Protein AF-A0AAJ4XVE5-F1 (afdb_monomer_lite)

Sequence (100 aa):
MQRYLRDRAVHSVDPSSSAVSAIEHHVFAVHGLDRYAVTTEIAARDGRVLLFLDTKHGVDQLTRHLRASGVAAAALHSGKSQPRRTRTLAQFKNGLRRDG

Structure (mmCIF, N/CA/C/O backbone):
data_AF-A0AAJ4XVE5-F1
#
_entry.id   AF-A0AAJ4XVE5-F1
#
loop_
_atom_site.group_PDB
_atom_site.id
_atom_site.type_symbol
_atom_site.label_atom_id
_atom_site.label_alt_id
_atom_site.label_comp_id
_atom_site.label_asym_id
_atom_site.label_entity_id
_atom_site.label_seq_id
_atom_site.pdbx_PDB_ins_code
_atom_site.Cartn_x
_atom_site.Cartn_y
_atom_site.Cartn_z
_atom_site.occupancy
_atom_site.B_iso_or_equiv
_atom_site.auth_seq_id
_atom_site.auth_comp_id
_atom_site.auth_asym_id
_atom_site.auth_atom_id
_atom_site.pdbx_PDB_model_num
ATOM 1 N N . MET A 1 1 ? 47.814 12.912 -0.092 1.00 43.47 1 MET A N 1
ATOM 2 C CA . MET A 1 1 ? 47.204 14.008 0.699 1.00 43.47 1 MET A CA 1
ATOM 3 C C . MET A 1 1 ? 45.689 13.790 0.701 1.00 43.47 1 MET A C 1
ATOM 5 O O . MET A 1 1 ? 45.204 13.396 -0.344 1.00 43.47 1 MET A O 1
ATOM 9 N N . GLN A 1 2 ? 44.998 14.054 1.825 1.00 39.12 2 GLN A N 1
ATOM 10 C CA . GLN A 1 2 ? 43.609 13.670 2.214 1.00 39.12 2 GLN A CA 1
ATOM 11 C C . GLN A 1 2 ? 43.569 12.325 2.967 1.00 39.12 2 GLN A C 1
ATOM 13 O O . GLN A 1 2 ? 43.696 11.279 2.354 1.00 39.12 2 GLN A O 1
ATOM 18 N N . ARG A 1 3 ? 43.614 12.232 4.306 1.00 36.19 3 ARG A N 1
ATOM 19 C CA . ARG A 1 3 ? 43.060 13.014 5.438 1.00 36.19 3 ARG A CA 1
ATOM 20 C C . ARG A 1 3 ? 41.584 12.667 5.756 1.00 36.19 3 ARG A C 1
ATOM 22 O O . ARG A 1 3 ? 40.679 13.322 5.274 1.00 36.19 3 ARG A O 1
ATOM 29 N N . TYR A 1 4 ? 41.446 11.661 6.631 1.00 37.88 4 TYR A N 1
ATOM 30 C CA . TYR A 1 4 ? 40.409 11.372 7.644 1.00 37.88 4 TYR A CA 1
ATOM 31 C C . TYR A 1 4 ? 38.924 11.230 7.249 1.00 37.88 4 TYR A C 1
ATOM 33 O O . TYR A 1 4 ? 38.224 12.213 7.053 1.00 37.88 4 TYR A O 1
ATOM 41 N N . LEU A 1 5 ? 38.396 10.012 7.419 1.00 40.91 5 LEU A N 1
ATOM 42 C CA . LEU A 1 5 ? 37.144 9.794 8.152 1.00 40.91 5 LEU A CA 1
ATOM 43 C C . LEU A 1 5 ? 37.494 8.961 9.389 1.00 40.91 5 LEU A C 1
ATOM 45 O O . LEU A 1 5 ? 37.932 7.817 9.277 1.00 40.91 5 LEU A O 1
ATOM 49 N N . ARG A 1 6 ? 37.406 9.594 10.562 1.00 41.19 6 ARG A N 1
ATOM 50 C CA . ARG A 1 6 ? 37.525 8.939 11.864 1.00 41.19 6 ARG A CA 1
ATOM 51 C C . ARG A 1 6 ? 36.140 8.445 12.27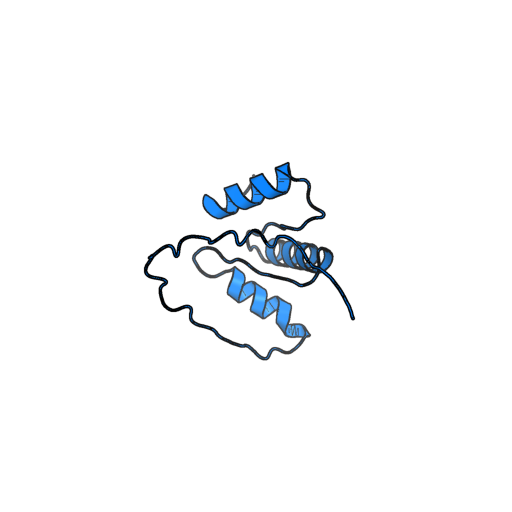5 1.00 41.19 6 ARG A C 1
ATOM 53 O O . ARG A 1 6 ? 35.177 9.192 12.165 1.00 41.19 6 ARG A O 1
ATOM 60 N N . ASP A 1 7 ? 36.129 7.215 12.771 1.00 38.88 7 ASP A N 1
ATOM 61 C CA . ASP A 1 7 ? 35.048 6.542 13.490 1.00 38.88 7 ASP A CA 1
ATOM 62 C C . ASP A 1 7 ? 33.815 6.122 12.666 1.00 38.88 7 ASP A C 1
ATOM 64 O O . ASP A 1 7 ? 32.783 6.790 12.614 1.00 38.88 7 ASP A O 1
ATOM 68 N N . ARG A 1 8 ? 33.913 4.948 12.029 1.00 31.39 8 ARG A N 1
ATOM 69 C CA . ARG A 1 8 ? 32.733 4.169 11.642 1.00 31.39 8 ARG A CA 1
ATOM 70 C C . ARG A 1 8 ? 32.460 3.197 12.783 1.00 31.39 8 ARG A C 1
ATOM 72 O O . ARG A 1 8 ? 33.045 2.118 12.810 1.00 31.39 8 ARG A O 1
ATOM 79 N N . ALA A 1 9 ? 31.557 3.556 13.690 1.00 45.22 9 ALA A N 1
ATOM 80 C CA . ALA A 1 9 ? 30.946 2.580 14.579 1.00 45.22 9 ALA A CA 1
ATOM 81 C C . ALA A 1 9 ? 30.211 1.548 13.706 1.00 45.22 9 ALA A C 1
ATOM 83 O O . ALA A 1 9 ? 29.128 1.800 13.173 1.00 45.22 9 ALA A O 1
ATOM 84 N N . VAL A 1 10 ? 30.845 0.397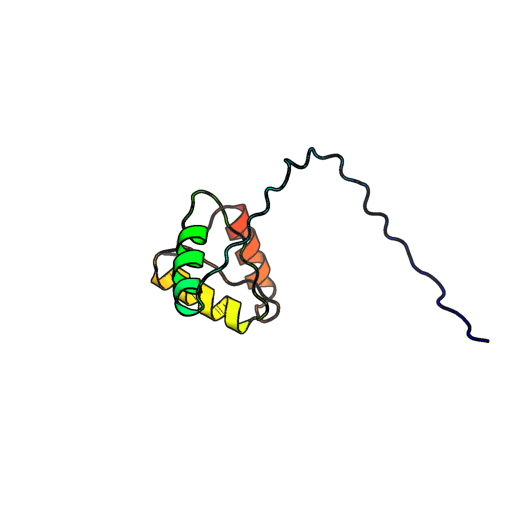 13.484 1.00 43.72 10 VAL A N 1
ATOM 85 C CA . VAL A 1 10 ? 30.210 -0.766 12.869 1.00 43.72 10 VAL A CA 1
ATOM 86 C C . VAL A 1 10 ? 29.221 -1.292 13.900 1.00 43.72 10 VAL A C 1
ATOM 88 O O . VAL A 1 10 ? 29.594 -2.014 14.820 1.00 43.72 10 VAL A O 1
ATOM 91 N N . HIS A 1 11 ? 27.955 -0.899 13.784 1.00 38.62 11 HIS A N 1
ATOM 92 C CA . HIS A 1 11 ? 26.880 -1.635 14.439 1.00 38.62 11 HIS A CA 1
ATOM 93 C C . HIS A 1 11 ? 26.747 -2.975 13.709 1.00 38.62 11 HIS A C 1
ATOM 95 O O . HIS A 1 11 ? 26.084 -3.085 12.679 1.00 38.62 11 HIS A O 1
ATOM 101 N N . SER A 1 12 ? 27.471 -3.971 14.217 1.00 36.19 12 SER A N 1
ATOM 102 C CA . SER A 1 12 ? 27.243 -5.378 13.917 1.00 36.19 12 SER A CA 1
ATOM 103 C C . SER A 1 12 ? 25.843 -5.722 14.410 1.00 36.19 12 SER A C 1
ATOM 105 O O . SER A 1 12 ? 25.603 -5.751 15.613 1.00 36.19 12 SER A O 1
ATOM 107 N N . VAL A 1 13 ? 24.904 -5.927 13.491 1.00 44.97 13 VAL A N 1
ATOM 108 C CA . VAL A 1 13 ? 23.662 -6.622 13.827 1.00 44.97 13 VAL A CA 1
ATOM 109 C C . VAL A 1 13 ? 24.033 -8.097 13.862 1.00 44.97 13 VAL A C 1
ATOM 111 O O . VAL A 1 13 ? 24.460 -8.632 12.839 1.00 44.97 13 VAL A O 1
ATOM 114 N N . ASP A 1 14 ? 23.929 -8.721 15.037 1.00 40.72 14 ASP A N 1
ATOM 115 C CA . ASP A 1 14 ? 24.084 -10.168 15.190 1.00 40.72 14 ASP A CA 1
ATOM 116 C C . ASP A 1 14 ? 23.313 -10.889 14.074 1.00 40.72 14 ASP A C 1
ATOM 118 O O . ASP A 1 14 ? 22.143 -10.556 13.831 1.00 40.72 14 ASP A O 1
ATOM 122 N N . PRO A 1 15 ? 23.918 -11.864 13.371 1.00 43.59 15 PRO A N 1
ATOM 123 C CA . PRO A 1 15 ? 23.172 -12.668 12.427 1.00 43.59 15 PRO A CA 1
ATOM 124 C C . PRO A 1 15 ? 22.138 -13.449 13.232 1.00 43.59 15 PRO A C 1
ATOM 126 O O . PRO A 1 15 ? 22.449 -14.427 13.911 1.00 43.59 15 PRO A O 1
ATOM 129 N N . SER A 1 16 ? 20.885 -13.001 13.173 1.00 49.81 16 SER A N 1
ATOM 130 C CA . SER A 1 16 ? 19.769 -13.810 13.630 1.00 49.81 16 SER A CA 1
ATOM 131 C C . SER A 1 16 ? 19.716 -15.039 12.729 1.00 49.81 16 SER A C 1
ATOM 133 O O . SER A 1 16 ? 19.197 -15.015 11.615 1.00 49.81 16 SER A O 1
ATOM 135 N N . SER A 1 17 ? 20.313 -16.120 13.225 1.00 53.84 17 SER A N 1
ATOM 136 C CA . SER A 1 17 ? 20.095 -17.489 12.777 1.00 53.84 17 SER A CA 1
ATOM 137 C C . SER A 1 17 ? 18.614 -17.822 12.967 1.00 53.84 17 SER A C 1
ATOM 139 O O . SER A 1 17 ? 18.211 -18.477 13.925 1.00 53.84 17 SER A O 1
ATOM 141 N N . SER A 1 18 ? 17.780 -17.328 12.063 1.00 49.53 18 SER A N 1
ATOM 142 C CA . SER A 1 18 ? 16.428 -17.813 11.846 1.00 49.53 18 SER A CA 1
ATOM 143 C C . SER A 1 18 ? 16.427 -18.404 10.449 1.00 49.53 18 SER A C 1
ATOM 145 O O . SER A 1 18 ? 16.986 -17.806 9.533 1.00 49.53 18 SER A O 1
ATOM 147 N N . ALA A 1 19 ? 15.896 -19.613 10.299 1.00 49.91 19 ALA A N 1
ATOM 148 C CA . ALA A 1 19 ? 15.750 -20.261 9.008 1.00 49.91 19 ALA A CA 1
ATOM 149 C C . ALA A 1 19 ? 14.903 -19.356 8.101 1.00 49.91 19 ALA A C 1
ATOM 151 O O . ALA A 1 19 ? 13.675 -19.386 8.149 1.00 49.91 19 ALA A O 1
ATOM 152 N N . VAL A 1 20 ? 15.560 -18.494 7.324 1.00 59.97 20 VAL A N 1
ATOM 153 C CA . VAL A 1 20 ? 14.909 -17.711 6.283 1.00 59.97 20 VAL A CA 1
ATOM 154 C C . VAL A 1 20 ? 14.416 -18.752 5.291 1.00 59.97 20 VAL A C 1
ATOM 156 O O . VAL A 1 20 ? 15.226 -19.384 4.612 1.00 59.97 20 VAL A O 1
ATOM 159 N N . SER A 1 21 ? 13.102 -18.994 5.245 1.00 63.97 21 SER A N 1
ATOM 160 C CA . SER A 1 21 ? 12.538 -19.738 4.121 1.00 63.97 21 SER A CA 1
ATOM 161 C C . SER A 1 21 ? 13.020 -19.042 2.856 1.00 63.97 21 SER A C 1
ATOM 163 O O . SER A 1 21 ? 12.970 -17.810 2.802 1.00 63.97 21 SER A O 1
ATOM 165 N N . ALA A 1 22 ? 13.509 -19.798 1.876 1.00 79.50 22 ALA A N 1
ATOM 166 C CA . ALA A 1 22 ? 14.000 -19.219 0.634 1.00 79.50 22 ALA A CA 1
ATOM 167 C C . ALA A 1 22 ? 12.956 -18.230 0.087 1.00 79.50 22 ALA A C 1
ATOM 169 O O . ALA A 1 22 ? 11.790 -18.582 -0.089 1.00 79.50 22 ALA A O 1
ATOM 170 N N . ILE A 1 23 ? 13.355 -16.970 -0.084 1.00 85.00 23 ILE A N 1
ATOM 171 C CA . ILE A 1 23 ? 12.485 -15.950 -0.666 1.00 85.00 23 ILE A CA 1
ATOM 172 C C . ILE A 1 23 ? 12.400 -16.260 -2.159 1.00 85.00 23 ILE A C 1
ATOM 174 O O . ILE A 1 23 ? 13.416 -16.249 -2.852 1.00 85.00 23 ILE A O 1
ATOM 178 N N . GLU A 1 24 ? 11.198 -16.544 -2.651 1.00 90.19 24 GLU A N 1
ATOM 179 C CA . GLU A 1 24 ? 10.953 -16.702 -4.081 1.00 90.19 24 GLU A CA 1
ATOM 180 C C . GLU A 1 24 ? 10.721 -15.328 -4.719 1.00 90.19 24 GLU A C 1
ATOM 182 O O . GLU A 1 24 ? 9.911 -14.525 -4.247 1.00 90.19 24 GLU A O 1
ATOM 187 N N . HIS A 1 25 ? 11.461 -15.042 -5.788 1.00 90.19 25 HIS A N 1
ATOM 188 C CA . HIS A 1 25 ? 11.385 -13.776 -6.505 1.00 90.19 25 HIS A CA 1
ATOM 189 C C . HIS A 1 25 ? 10.760 -13.990 -7.885 1.00 90.19 25 HIS A C 1
ATOM 191 O O . HIS A 1 25 ? 11.277 -14.758 -8.692 1.00 90.19 25 HIS A O 1
ATOM 197 N N . HIS A 1 26 ? 9.692 -13.248 -8.180 1.00 91.12 26 HIS A N 1
ATOM 198 C CA . HIS A 1 26 ? 9.055 -13.219 -9.497 1.00 91.12 26 HIS A CA 1
ATOM 199 C C . HIS A 1 26 ? 9.092 -11.808 -10.083 1.00 91.12 26 HIS A C 1
ATOM 201 O O . HIS A 1 26 ? 8.926 -10.822 -9.362 1.00 91.12 26 HIS A O 1
ATOM 207 N N . VAL A 1 27 ? 9.264 -11.714 -11.402 1.00 93.38 27 VAL A N 1
ATOM 208 C CA . VAL A 1 27 ? 9.216 -10.454 -12.153 1.00 93.38 27 VAL A CA 1
ATOM 209 C C . VAL A 1 27 ? 8.093 -10.542 -13.174 1.00 93.38 27 VAL A C 1
ATOM 211 O O . VAL A 1 27 ? 8.045 -11.473 -13.972 1.00 93.38 27 VAL A O 1
ATOM 214 N N . PHE A 1 28 ? 7.206 -9.550 -13.162 1.00 90.62 28 PHE A N 1
ATOM 215 C CA . PHE A 1 28 ? 6.098 -9.446 -14.103 1.00 90.62 28 PHE A CA 1
ATOM 216 C C . PHE A 1 28 ? 6.327 -8.253 -15.028 1.00 90.62 28 PHE A C 1
ATOM 218 O O . PHE A 1 28 ? 6.382 -7.109 -14.574 1.00 90.62 28 PHE A O 1
ATOM 225 N N . ALA A 1 29 ? 6.441 -8.514 -16.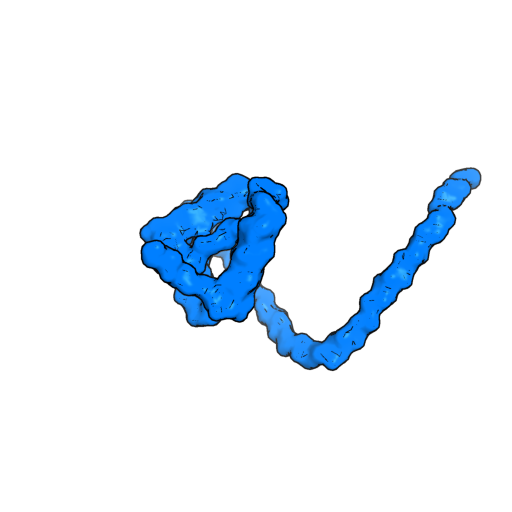330 1.00 94.38 29 ALA A N 1
ATOM 226 C CA . ALA A 1 29 ? 6.349 -7.474 -17.345 1.00 94.38 29 ALA A CA 1
ATOM 227 C C . ALA A 1 29 ? 4.864 -7.208 -17.620 1.00 94.38 29 ALA A C 1
ATOM 229 O O . ALA A 1 29 ? 4.168 -8.068 -18.153 1.00 94.38 29 ALA A O 1
ATOM 230 N N . VAL A 1 30 ? 4.374 -6.037 -17.218 1.00 93.44 30 VAL A N 1
ATOM 231 C CA . VAL A 1 30 ? 2.963 -5.651 -17.357 1.00 93.44 30 VAL A CA 1
ATOM 232 C C . VAL A 1 30 ? 2.845 -4.380 -18.181 1.00 93.44 30 VAL A C 1
ATOM 234 O O . VAL A 1 30 ? 3.685 -3.481 -18.073 1.00 93.44 30 VAL A O 1
ATOM 237 N N . HIS A 1 31 ? 1.793 -4.279 -18.990 1.00 93.62 31 HIS A N 1
ATOM 238 C CA . HIS A 1 31 ? 1.483 -3.029 -19.667 1.00 93.62 31 HIS A CA 1
ATOM 239 C C . HIS A 1 31 ? 1.052 -1.975 -18.633 1.00 93.62 31 HIS A C 1
ATOM 241 O O . HIS A 1 31 ? 0.442 -2.292 -17.609 1.00 93.62 31 HIS A O 1
ATOM 247 N N . GLY A 1 32 ? 1.365 -0.698 -18.878 1.00 86.12 32 GLY A N 1
ATOM 248 C CA . GLY A 1 32 ? 1.153 0.365 -17.886 1.00 86.12 32 GLY A CA 1
ATOM 249 C C . GLY A 1 32 ? -0.303 0.505 -17.424 1.00 86.12 32 GLY A C 1
ATOM 250 O O . GLY A 1 32 ? -0.548 0.785 -16.250 1.00 86.12 32 GLY A O 1
ATOM 251 N N . LEU A 1 33 ? -1.254 0.259 -18.333 1.00 87.50 33 LEU A N 1
ATOM 252 C CA . LEU A 1 33 ? -2.696 0.283 -18.055 1.00 87.50 33 LEU A CA 1
ATOM 253 C C . LEU A 1 33 ? -3.137 -0.862 -17.128 1.00 87.50 33 LEU A C 1
ATOM 255 O O . LEU A 1 33 ? -4.024 -0.668 -16.299 1.00 87.50 33 LEU A O 1
ATOM 259 N N . ASP A 1 34 ? -2.462 -2.009 -17.193 1.00 91.31 34 ASP A N 1
ATOM 260 C CA . ASP A 1 34 ? -2.830 -3.216 -16.444 1.00 91.31 34 ASP A CA 1
ATOM 261 C C . ASP A 1 34 ? -2.218 -3.243 -15.042 1.00 91.31 34 ASP A C 1
ATOM 263 O O . ASP A 1 34 ? -2.620 -4.038 -14.191 1.00 91.31 34 ASP A O 1
ATOM 267 N N . ARG A 1 35 ? -1.263 -2.346 -14.757 1.00 89.62 35 ARG A N 1
ATOM 268 C CA . ARG A 1 35 ? -0.541 -2.312 -13.478 1.00 89.62 35 ARG A CA 1
ATOM 269 C C . ARG A 1 35 ? -1.484 -2.262 -12.275 1.00 89.62 35 ARG A C 1
ATOM 271 O O . ARG A 1 35 ? -1.208 -2.904 -11.264 1.00 89.62 35 ARG A O 1
ATOM 278 N N . TYR A 1 36 ? -2.584 -1.514 -12.365 1.00 91.88 36 TYR A N 1
ATOM 279 C CA . TYR A 1 36 ? -3.560 -1.424 -11.275 1.00 91.88 36 TYR A CA 1
ATOM 280 C C . TYR A 1 36 ? -4.346 -2.723 -11.075 1.00 91.88 36 TYR A C 1
ATOM 282 O O . TYR A 1 36 ? -4.526 -3.139 -9.930 1.00 91.88 36 TYR A O 1
ATOM 290 N N . ALA A 1 37 ? -4.753 -3.386 -12.160 1.00 93.88 37 ALA A N 1
ATOM 291 C CA . ALA A 1 37 ? -5.462 -4.660 -12.095 1.00 93.88 37 ALA A CA 1
ATOM 292 C C . ALA A 1 37 ? -4.570 -5.747 -11.478 1.00 93.88 37 ALA A C 1
ATOM 294 O O . ALA A 1 37 ? -4.918 -6.311 -10.442 1.00 93.88 37 ALA A O 1
ATOM 295 N N . VAL A 1 38 ? -3.357 -5.924 -12.011 1.00 95.19 38 VAL A N 1
ATOM 296 C CA . VAL A 1 38 ? -2.385 -6.910 -11.506 1.00 95.19 38 VAL A CA 1
ATOM 297 C C . VAL A 1 38 ? -2.038 -6.660 -10.035 1.00 95.19 38 VAL A C 1
ATOM 299 O O . VAL A 1 38 ? -2.018 -7.585 -9.224 1.00 95.19 38 VAL A O 1
ATOM 302 N N . THR A 1 39 ? -1.805 -5.402 -9.644 1.00 95.12 39 THR A N 1
ATOM 303 C CA . THR A 1 39 ? -1.503 -5.083 -8.237 1.00 95.12 39 THR A CA 1
ATOM 304 C C . THR A 1 39 ? -2.689 -5.385 -7.318 1.00 95.12 39 THR A C 1
ATOM 306 O O . THR A 1 39 ? -2.485 -5.801 -6.178 1.00 95.12 39 THR A O 1
ATOM 309 N N . THR A 1 40 ? -3.920 -5.195 -7.798 1.00 96.50 40 THR A N 1
ATOM 310 C CA . THR A 1 40 ? -5.137 -5.506 -7.037 1.00 96.50 40 THR A CA 1
ATOM 311 C C . THR A 1 40 ? -5.292 -7.004 -6.830 1.00 96.50 40 THR A C 1
ATOM 313 O O . THR A 1 40 ? -5.550 -7.422 -5.704 1.00 96.50 40 THR A O 1
ATOM 316 N N . GLU A 1 41 ? -5.060 -7.812 -7.865 1.00 95.88 41 GLU A N 1
ATOM 317 C CA . GLU A 1 41 ? -5.077 -9.275 -7.750 1.00 95.88 41 GLU A CA 1
ATOM 318 C C . GLU A 1 41 ? -4.046 -9.771 -6.734 1.00 95.88 41 GLU A C 1
ATOM 320 O O . GLU A 1 41 ? -4.384 -10.556 -5.850 1.00 95.88 41 GLU A O 1
ATOM 325 N N . ILE A 1 42 ? -2.811 -9.257 -6.789 1.00 95.19 42 ILE A N 1
ATOM 326 C CA . ILE A 1 42 ? -1.765 -9.595 -5.813 1.00 95.19 42 ILE A CA 1
ATOM 327 C C . ILE A 1 42 ? -2.199 -9.204 -4.395 1.00 95.19 42 ILE A C 1
ATOM 329 O O . ILE A 1 42 ? -2.025 -9.988 -3.463 1.00 95.19 42 ILE A O 1
ATOM 333 N N . ALA A 1 43 ? -2.767 -8.009 -4.224 1.00 95.25 43 ALA A N 1
ATOM 334 C CA . ALA A 1 43 ? -3.190 -7.496 -2.924 1.00 95.25 43 ALA A CA 1
ATOM 335 C C . ALA A 1 43 ? -4.409 -8.228 -2.335 1.00 95.25 43 ALA A C 1
ATOM 337 O O . ALA A 1 43 ? -4.590 -8.200 -1.120 1.00 95.25 43 ALA A O 1
ATOM 338 N N . ALA A 1 44 ? -5.238 -8.850 -3.176 1.00 94.88 44 ALA A N 1
ATOM 339 C CA . ALA A 1 44 ? -6.438 -9.580 -2.772 1.00 94.88 44 ALA A CA 1
ATOM 340 C C . ALA A 1 44 ? -6.169 -11.043 -2.371 1.00 94.88 44 ALA A C 1
ATOM 342 O O . ALA A 1 44 ? -7.095 -11.728 -1.939 1.00 94.88 44 ALA A O 1
ATOM 343 N N . ARG A 1 45 ? -4.928 -11.529 -2.512 1.00 92.75 45 ARG A N 1
ATOM 344 C CA . ARG A 1 45 ? -4.538 -12.892 -2.119 1.00 92.75 45 ARG A CA 1
ATOM 345 C C . ARG A 1 45 ? -4.687 -13.108 -0.615 1.00 92.75 45 ARG A C 1
ATOM 347 O O . ARG A 1 45 ? -4.571 -12.174 0.179 1.00 92.75 45 ARG A O 1
ATOM 354 N N . ASP A 1 46 ? -4.853 -14.370 -0.232 1.00 89.56 46 ASP A N 1
ATOM 355 C CA . ASP A 1 46 ? -4.876 -14.762 1.171 1.00 89.56 46 ASP A CA 1
ATOM 356 C C . ASP A 1 46 ? -3.593 -14.352 1.900 1.00 89.56 46 ASP A C 1
ATOM 358 O O . ASP A 1 46 ? -2.474 -14.453 1.387 1.00 89.56 46 ASP A O 1
ATOM 362 N N . GLY A 1 47 ? -3.766 -13.913 3.143 1.00 88.81 47 GLY A N 1
ATOM 363 C CA . GLY A 1 47 ? -2.678 -13.434 3.981 1.00 88.81 47 GLY A CA 1
ATOM 364 C C . GLY A 1 47 ? -2.499 -11.921 3.910 1.00 88.81 47 GLY A C 1
ATOM 365 O O . GLY A 1 47 ? -3.453 -11.156 3.791 1.00 88.81 47 GLY A O 1
ATOM 366 N N . ARG A 1 48 ? -1.261 -11.468 4.118 1.00 89.56 48 ARG A N 1
ATOM 367 C CA . ARG A 1 48 ? -0.926 -10.047 4.242 1.00 89.56 48 ARG A CA 1
ATOM 368 C C . ARG A 1 48 ? 0.151 -9.676 3.244 1.00 89.56 48 ARG A C 1
ATOM 370 O O . ARG A 1 48 ? 1.193 -10.322 3.203 1.00 89.56 48 ARG A O 1
ATOM 377 N N . VAL A 1 49 ? -0.076 -8.587 2.517 1.00 93.94 49 VAL A N 1
ATOM 378 C CA . VAL A 1 49 ? 0.820 -8.115 1.458 1.00 93.94 49 VAL A CA 1
ATOM 379 C C . VAL A 1 49 ? 1.391 -6.745 1.818 1.00 93.94 49 VAL A C 1
ATOM 381 O O . VAL A 1 49 ? 0.662 -5.840 2.226 1.00 93.94 49 VAL A O 1
ATOM 384 N N . LEU A 1 50 ? 2.705 -6.590 1.655 1.00 94.69 50 LEU A N 1
ATOM 385 C CA . LEU A 1 50 ? 3.409 -5.309 1.718 1.00 94.69 50 LEU A CA 1
ATOM 386 C C . LEU A 1 50 ? 3.769 -4.879 0.295 1.00 94.69 50 LEU A C 1
ATOM 388 O O . LEU A 1 50 ? 4.542 -5.551 -0.380 1.00 94.69 50 LEU A O 1
ATOM 392 N N . LEU A 1 51 ? 3.208 -3.753 -0.148 1.00 95.75 51 LEU A N 1
ATOM 393 C CA . LEU A 1 51 ? 3.483 -3.161 -1.456 1.00 95.75 51 LEU A CA 1
ATOM 394 C C . LEU A 1 51 ? 4.355 -1.917 -1.284 1.00 95.75 51 LEU A C 1
ATOM 396 O O . LEU A 1 51 ? 3.998 -0.999 -0.541 1.00 95.75 51 LEU A O 1
ATOM 400 N N . PHE A 1 52 ? 5.482 -1.881 -1.990 1.00 96.50 52 PHE A N 1
ATOM 401 C CA . PHE A 1 52 ? 6.420 -0.760 -1.984 1.00 96.50 52 PHE A CA 1
ATOM 402 C C . PHE A 1 52 ? 6.291 0.039 -3.277 1.00 96.50 52 PHE A C 1
ATOM 404 O O . PHE A 1 52 ? 6.223 -0.528 -4.364 1.00 96.50 52 PHE A O 1
ATOM 411 N N . LEU A 1 53 ? 6.206 1.361 -3.146 1.00 96.56 53 LEU A N 1
ATOM 412 C CA . LEU A 1 53 ? 6.083 2.298 -4.259 1.00 96.56 53 LEU A CA 1
ATOM 413 C C . LEU A 1 53 ? 7.058 3.458 -4.045 1.00 96.56 53 LEU A C 1
ATOM 415 O O . LEU A 1 53 ? 7.296 3.869 -2.908 1.00 96.56 53 LEU A O 1
ATOM 419 N N . ASP A 1 54 ? 7.542 4.037 -5.142 1.00 96.38 54 ASP A N 1
ATOM 420 C CA . ASP A 1 54 ? 8.609 5.049 -5.120 1.00 96.38 54 ASP A CA 1
ATOM 421 C C . ASP A 1 54 ? 8.190 6.387 -4.497 1.00 96.38 54 ASP A C 1
ATOM 423 O O . ASP A 1 54 ? 9.028 7.172 -4.053 1.00 96.38 54 ASP A O 1
ATOM 427 N N . THR A 1 55 ? 6.886 6.690 -4.461 1.00 97.56 55 THR A N 1
ATOM 428 C CA . THR A 1 55 ? 6.399 8.005 -4.027 1.00 97.56 55 THR A CA 1
ATOM 429 C C . THR A 1 55 ? 5.240 7.921 -3.042 1.00 97.56 55 THR A C 1
ATOM 431 O O . THR A 1 55 ? 4.331 7.101 -3.167 1.00 97.56 55 THR A O 1
ATOM 434 N N . LYS A 1 56 ? 5.217 8.867 -2.091 1.00 97.81 56 LYS A N 1
ATOM 435 C CA . LYS A 1 56 ? 4.117 9.044 -1.121 1.00 97.81 56 LYS A CA 1
ATOM 436 C C . LYS A 1 56 ? 2.768 9.187 -1.828 1.00 97.81 56 LYS A C 1
ATOM 438 O O . LYS A 1 56 ? 1.773 8.612 -1.403 1.00 97.81 56 LYS A O 1
ATOM 443 N N . HIS A 1 57 ? 2.761 9.947 -2.924 1.00 97.94 57 HIS A N 1
ATOM 444 C CA . HIS A 1 57 ? 1.567 10.175 -3.723 1.00 97.94 57 HIS A CA 1
ATOM 445 C C . HIS A 1 57 ? 1.088 8.890 -4.411 1.00 97.94 57 HIS A C 1
ATOM 447 O O . HIS A 1 57 ? -0.103 8.597 -4.362 1.00 97.94 57 HIS A O 1
ATOM 453 N N . GLY A 1 58 ? 2.003 8.091 -4.973 1.00 97.25 58 GLY A N 1
ATOM 454 C CA . GLY A 1 58 ? 1.688 6.778 -5.537 1.00 97.25 58 GLY A CA 1
ATOM 455 C C . GLY A 1 58 ? 1.098 5.824 -4.499 1.00 97.25 58 GLY A C 1
ATOM 456 O O . GLY A 1 58 ? 0.076 5.196 -4.767 1.00 97.25 58 GLY A O 1
ATOM 457 N N . VAL A 1 59 ? 1.666 5.787 -3.286 1.00 98.06 59 VAL A N 1
ATOM 458 C CA . VAL A 1 59 ? 1.114 5.004 -2.164 1.00 98.06 59 VAL A CA 1
ATOM 459 C C . VAL A 1 59 ? -0.328 5.419 -1.864 1.00 98.06 59 VAL A C 1
ATOM 461 O O . VAL A 1 59 ? -1.204 4.565 -1.722 1.00 98.06 59 VAL A O 1
ATOM 464 N N . ASP A 1 60 ? -0.601 6.723 -1.788 1.00 98.06 60 ASP A N 1
ATOM 465 C CA . ASP A 1 60 ? -1.948 7.228 -1.515 1.00 98.06 60 ASP A CA 1
ATOM 466 C C . ASP A 1 60 ? -2.934 6.957 -2.663 1.00 98.06 60 ASP A C 1
ATOM 468 O O . ASP A 1 60 ? -4.087 6.612 -2.394 1.00 98.06 60 ASP A O 1
ATOM 472 N N . GLN A 1 61 ? -2.505 7.084 -3.924 1.00 97.56 61 GLN A N 1
ATOM 473 C CA . GLN A 1 61 ? -3.327 6.743 -5.091 1.00 97.56 61 GLN A CA 1
ATOM 474 C C . GLN A 1 61 ? -3.692 5.256 -5.106 1.00 97.56 61 GLN A C 1
ATOM 476 O O . GLN A 1 61 ? -4.875 4.919 -5.168 1.00 97.56 61 GLN A O 1
ATOM 481 N N . LEU A 1 62 ? -2.701 4.370 -4.972 1.00 97.12 62 LEU A N 1
ATOM 482 C CA . LEU A 1 62 ? -2.936 2.929 -4.979 1.00 97.12 62 LEU A CA 1
ATOM 483 C C . LEU A 1 62 ? -3.789 2.491 -3.786 1.00 97.12 62 LEU A C 1
ATOM 485 O O . LEU A 1 62 ? -4.700 1.689 -3.952 1.00 97.12 62 LEU A O 1
ATOM 489 N N . THR A 1 63 ? -3.572 3.066 -2.599 1.00 97.38 63 THR A N 1
ATOM 490 C CA . THR A 1 63 ? -4.412 2.771 -1.424 1.00 97.38 63 THR A CA 1
ATOM 491 C C . THR A 1 63 ? -5.882 3.109 -1.682 1.00 97.38 63 THR A C 1
ATOM 493 O O . THR A 1 63 ? -6.760 2.347 -1.280 1.00 97.38 63 THR A O 1
ATOM 496 N N . ARG A 1 64 ? -6.173 4.243 -2.341 1.00 97.75 64 ARG A N 1
ATOM 497 C CA . ARG A 1 64 ? -7.553 4.600 -2.711 1.00 97.75 64 ARG A CA 1
ATOM 498 C C . ARG A 1 64 ? -8.132 3.629 -3.733 1.00 97.75 64 ARG A C 1
ATOM 500 O O . ARG A 1 64 ? -9.259 3.191 -3.541 1.00 97.75 64 ARG A O 1
ATOM 507 N N . HIS A 1 65 ? -7.360 3.282 -4.764 1.00 97.12 65 HIS A N 1
ATOM 508 C CA . HIS A 1 65 ? -7.773 2.311 -5.776 1.00 97.12 65 HIS A CA 1
ATOM 509 C C . HIS A 1 65 ? -8.128 0.960 -5.143 1.00 97.12 65 HIS A C 1
ATOM 511 O O . HIS A 1 65 ? -9.243 0.487 -5.312 1.00 97.12 65 HIS A O 1
ATOM 517 N N . LEU A 1 66 ? -7.231 0.393 -4.330 1.00 96.69 66 LEU A N 1
ATOM 518 C CA . LEU A 1 66 ? -7.449 -0.892 -3.660 1.00 96.69 66 LEU A CA 1
ATOM 519 C C . LEU A 1 66 ? -8.720 -0.887 -2.804 1.00 96.69 66 LEU A C 1
ATOM 521 O O . LEU A 1 66 ? -9.526 -1.808 -2.894 1.00 96.69 66 LEU A O 1
ATOM 525 N N . ARG A 1 67 ? -8.944 0.181 -2.028 1.00 96.69 67 ARG A N 1
ATOM 526 C CA . ARG A 1 67 ? -10.163 0.331 -1.218 1.00 96.69 67 ARG A CA 1
ATOM 527 C C . ARG A 1 67 ? -11.426 0.412 -2.070 1.00 96.69 67 ARG A C 1
ATOM 529 O O . ARG A 1 67 ? -12.424 -0.200 -1.705 1.00 96.69 67 ARG A O 1
ATOM 536 N N . ALA A 1 68 ? -11.384 1.148 -3.181 1.00 97.00 68 ALA A N 1
ATOM 537 C CA . ALA A 1 68 ? -12.500 1.230 -4.122 1.00 97.00 68 ALA A CA 1
ATOM 538 C C . ALA A 1 68 ? -12.798 -0.132 -4.774 1.00 97.00 68 ALA A C 1
ATOM 540 O O . ALA A 1 68 ? -13.958 -0.453 -5.006 1.00 97.00 68 ALA A O 1
ATOM 541 N N . SER A 1 69 ? -11.769 -0.957 -4.973 1.00 96.06 69 SER A N 1
ATOM 542 C CA . SER A 1 69 ? -11.873 -2.338 -5.461 1.00 96.06 69 SER A CA 1
ATOM 543 C C . SER A 1 69 ? -12.208 -3.363 -4.361 1.00 96.06 69 SER A C 1
ATOM 545 O O . SER A 1 69 ? -12.125 -4.564 -4.593 1.00 96.06 69 SER A O 1
ATOM 547 N N . GLY A 1 70 ? -12.558 -2.922 -3.145 1.00 95.12 70 GLY A N 1
ATOM 548 C CA . GLY A 1 70 ? -12.954 -3.801 -2.036 1.00 95.12 70 GLY A CA 1
ATOM 549 C C . GLY A 1 70 ? -11.801 -4.418 -1.232 1.00 95.12 70 GLY A C 1
ATOM 550 O O . GLY A 1 70 ? -12.053 -5.139 -0.262 1.00 95.12 70 GLY A O 1
ATOM 551 N N . VAL A 1 71 ? -10.547 -4.102 -1.567 1.00 95.38 71 VAL A N 1
ATOM 552 C CA . VAL A 1 71 ? -9.351 -4.593 -0.870 1.00 95.38 71 VAL A CA 1
ATOM 553 C C . VAL A 1 71 ? -9.025 -3.697 0.327 1.00 95.38 71 VAL A C 1
ATOM 555 O O . VAL A 1 71 ? -8.824 -2.483 0.217 1.00 95.38 71 VAL A O 1
ATOM 558 N N . ALA A 1 72 ? -8.939 -4.306 1.509 1.00 93.69 72 ALA A N 1
ATOM 559 C CA . ALA A 1 72 ? -8.581 -3.617 2.740 1.00 93.69 72 ALA A CA 1
ATOM 560 C C . ALA A 1 72 ? -7.102 -3.184 2.706 1.00 93.69 72 ALA A C 1
ATOM 562 O O . ALA A 1 72 ? -6.199 -3.994 2.889 1.00 93.69 72 ALA A O 1
ATOM 563 N N . ALA A 1 73 ? -6.853 -1.890 2.497 1.00 95.75 73 ALA A N 1
ATOM 564 C CA . ALA A 1 73 ? -5.503 -1.335 2.380 1.00 95.75 73 ALA A CA 1
ATOM 565 C C . ALA A 1 73 ? -5.294 -0.108 3.280 1.00 95.75 73 ALA A C 1
ATOM 567 O O . ALA A 1 73 ? -6.234 0.630 3.592 1.00 95.75 73 ALA A O 1
ATOM 568 N N . ALA A 1 74 ? -4.048 0.162 3.669 1.00 96.50 74 ALA A N 1
ATOM 569 C CA . ALA A 1 74 ? -3.673 1.352 4.427 1.00 96.50 74 ALA A CA 1
ATOM 570 C C . ALA A 1 74 ? -2.315 1.901 3.966 1.00 96.50 74 ALA A C 1
ATOM 572 O O . ALA A 1 74 ? -1.351 1.162 3.806 1.00 96.50 74 ALA A O 1
ATOM 573 N N . ALA A 1 75 ? -2.239 3.222 3.794 1.00 97.19 75 ALA A N 1
ATOM 574 C CA . ALA A 1 75 ? -1.022 3.908 3.374 1.00 97.19 75 ALA A CA 1
ATOM 575 C C . ALA A 1 75 ? -0.019 4.065 4.531 1.00 97.19 75 ALA A C 1
ATOM 577 O O . ALA A 1 75 ? -0.387 4.504 5.629 1.00 97.19 75 ALA A O 1
ATOM 578 N N . LEU A 1 76 ? 1.261 3.812 4.246 1.00 97.44 76 LEU A N 1
ATOM 579 C CA . LEU A 1 76 ? 2.390 4.033 5.150 1.00 97.44 76 LEU A CA 1
ATOM 580 C C . LEU A 1 76 ? 3.509 4.781 4.412 1.00 97.44 76 LEU A C 1
ATOM 582 O O . LEU A 1 76 ? 4.122 4.246 3.500 1.00 97.44 76 LEU A O 1
ATOM 586 N N . HIS A 1 77 ? 3.786 6.026 4.804 1.00 97.62 77 HIS A N 1
ATOM 587 C CA . HIS A 1 77 ? 4.888 6.822 4.252 1.00 97.62 77 HIS A CA 1
ATOM 588 C C . HIS A 1 77 ? 5.238 7.995 5.182 1.00 97.62 77 HIS A C 1
ATOM 590 O O . HIS A 1 77 ? 4.461 8.330 6.077 1.00 97.62 77 HIS A O 1
ATOM 596 N N . SER A 1 78 ? 6.366 8.679 4.956 1.00 95.38 78 SER A N 1
ATOM 597 C CA . SER A 1 78 ? 6.852 9.748 5.857 1.00 95.38 78 SER A CA 1
ATOM 598 C C . SER A 1 78 ? 5.966 10.998 5.923 1.00 95.38 78 SER A C 1
ATOM 600 O O . SER A 1 78 ? 6.056 11.760 6.871 1.00 95.38 78 SER A O 1
ATOM 602 N N . GLY A 1 79 ? 5.072 11.202 4.951 1.00 95.44 79 GLY A N 1
ATOM 603 C CA . GLY A 1 79 ? 4.008 12.219 5.035 1.00 95.44 79 GLY A CA 1
ATOM 604 C C . GLY A 1 79 ? 2.825 11.869 5.958 1.00 95.44 79 GLY A C 1
ATOM 605 O O . GLY A 1 79 ? 1.905 12.670 6.076 1.00 95.44 79 GLY A O 1
ATOM 606 N N . LYS A 1 80 ? 2.784 10.674 6.567 1.00 96.44 80 LYS A N 1
ATOM 607 C CA . LYS A 1 80 ? 1.786 10.326 7.593 1.00 96.44 80 LYS A CA 1
ATOM 608 C C . LYS A 1 80 ? 2.345 10.656 8.975 1.00 96.44 80 LYS A C 1
ATOM 610 O O . LYS A 1 80 ? 3.526 10.430 9.223 1.00 96.44 80 LYS A O 1
ATOM 615 N N . SER A 1 81 ? 1.487 11.114 9.886 1.00 97.56 81 SER A N 1
ATOM 616 C CA . SER A 1 81 ? 1.884 11.329 11.279 1.00 97.56 81 SER A CA 1
ATOM 617 C C . SER A 1 81 ? 2.385 10.028 11.916 1.00 97.56 81 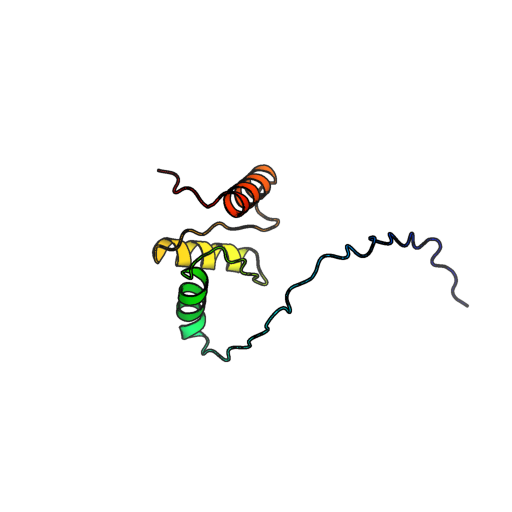SER A C 1
ATOM 619 O O . SER A 1 81 ? 1.921 8.935 11.575 1.00 97.56 81 SER A O 1
ATOM 621 N N . GLN A 1 82 ? 3.319 10.134 12.862 1.00 96.88 82 GLN A N 1
ATOM 622 C CA . GLN A 1 82 ? 3.863 8.963 13.551 1.00 96.88 82 GLN A CA 1
ATOM 623 C C . GLN A 1 82 ? 2.777 8.096 14.221 1.00 96.88 82 GLN A C 1
ATOM 625 O O . GLN A 1 82 ? 2.807 6.885 14.005 1.00 96.88 82 GLN A O 1
ATOM 630 N N . PRO A 1 83 ? 1.761 8.655 14.916 1.00 97.06 83 PRO A N 1
ATOM 631 C CA . PRO A 1 83 ? 0.659 7.854 15.454 1.00 97.06 83 PRO A CA 1
ATOM 632 C C . PRO A 1 83 ? -0.083 7.053 14.378 1.00 97.06 83 PRO A C 1
ATOM 634 O O . PRO A 1 83 ? -0.398 5.880 14.577 1.00 97.06 83 PRO A O 1
ATOM 637 N N . ARG A 1 84 ? -0.306 7.649 13.198 1.00 95.12 84 ARG A N 1
ATOM 638 C CA . ARG A 1 84 ? -0.936 6.957 12.069 1.00 95.12 84 ARG A CA 1
ATOM 639 C C . ARG A 1 84 ? -0.050 5.831 11.539 1.00 95.12 84 ARG A C 1
ATOM 641 O O . ARG A 1 84 ? -0.566 4.755 11.261 1.00 95.12 84 ARG A O 1
ATOM 648 N N . ARG A 1 85 ? 1.267 6.045 11.438 1.00 96.69 85 ARG A N 1
ATOM 649 C CA . ARG A 1 85 ? 2.229 5.005 11.026 1.00 96.69 85 ARG A CA 1
ATOM 650 C C . ARG A 1 85 ? 2.217 3.820 11.994 1.00 96.69 85 ARG A C 1
ATOM 652 O O . ARG A 1 85 ? 2.091 2.683 11.547 1.00 96.69 85 ARG A O 1
ATOM 659 N N . THR A 1 86 ? 2.278 4.086 13.299 1.00 95.75 86 THR A N 1
ATOM 660 C CA . THR A 1 86 ? 2.221 3.050 14.342 1.00 95.75 86 THR A CA 1
ATOM 661 C C . THR A 1 86 ? 0.902 2.280 14.296 1.00 95.75 86 THR A C 1
ATOM 663 O O . THR A 1 86 ? 0.920 1.051 14.319 1.00 95.75 86 THR A O 1
ATOM 666 N N . ARG A 1 87 ? -0.238 2.973 14.149 1.00 93.81 87 ARG A N 1
ATOM 667 C CA . ARG A 1 87 ? -1.552 2.326 13.999 1.00 93.81 87 ARG A CA 1
ATOM 668 C C . ARG A 1 87 ? -1.606 1.431 12.762 1.00 93.81 87 ARG A C 1
ATOM 670 O O . ARG A 1 87 ? -2.035 0.290 12.882 1.00 93.81 87 ARG A O 1
ATOM 677 N N . THR A 1 88 ? -1.151 1.912 11.603 1.00 94.75 88 THR A N 1
ATOM 678 C CA . THR A 1 88 ? -1.124 1.115 10.366 1.00 94.75 88 THR A CA 1
ATOM 679 C C . THR A 1 88 ? -0.286 -0.154 10.540 1.00 94.75 88 THR A C 1
ATOM 681 O O . THR A 1 88 ? -0.728 -1.230 10.151 1.00 94.75 88 THR A O 1
ATOM 684 N N . LEU A 1 89 ? 0.894 -0.062 11.165 1.00 94.50 89 LEU A N 1
ATOM 685 C CA . LEU A 1 89 ? 1.748 -1.227 11.427 1.00 94.50 89 LEU A CA 1
ATOM 686 C C . LEU A 1 89 ? 1.110 -2.210 12.420 1.00 94.50 89 LEU A C 1
ATOM 688 O O . LEU A 1 89 ? 1.181 -3.420 12.213 1.00 94.50 89 LEU A O 1
ATOM 692 N N . ALA A 1 90 ? 0.454 -1.708 13.468 1.00 93.31 90 ALA A N 1
ATOM 693 C CA . ALA A 1 90 ? -0.272 -2.543 14.421 1.00 93.31 90 ALA A CA 1
ATOM 694 C C . ALA A 1 90 ? -1.457 -3.264 13.758 1.00 93.31 90 ALA A C 1
ATOM 696 O O . ALA A 1 90 ? -1.641 -4.461 13.969 1.00 93.31 90 ALA A O 1
ATOM 697 N N . GLN A 1 91 ? -2.224 -2.564 12.915 1.00 90.69 91 GLN A N 1
ATOM 698 C CA . GLN A 1 91 ? -3.297 -3.166 12.121 1.00 90.69 91 GLN A CA 1
ATOM 699 C C . GLN A 1 91 ? -2.741 -4.192 11.128 1.00 90.69 91 GLN A C 1
ATOM 701 O O . GLN A 1 91 ? -3.299 -5.271 11.003 1.00 90.69 91 GLN A O 1
ATOM 706 N N . PHE A 1 92 ? -1.614 -3.921 10.468 1.00 91.25 92 PHE A N 1
ATOM 707 C CA . PHE A 1 92 ? -0.984 -4.911 9.597 1.00 91.25 92 PHE A CA 1
ATOM 708 C C . PHE A 1 92 ? -0.589 -6.169 10.382 1.00 91.25 92 PHE A C 1
ATOM 710 O O . PHE A 1 92 ? -0.946 -7.271 9.984 1.00 91.25 92 PHE A O 1
ATOM 717 N N . LYS A 1 93 ? 0.065 -6.026 11.541 1.00 90.06 93 LYS A N 1
ATOM 718 C CA . LYS A 1 93 ? 0.468 -7.169 12.378 1.00 90.06 93 LYS A CA 1
ATOM 719 C C . LYS A 1 93 ? -0.728 -7.987 12.884 1.00 90.06 93 LYS A C 1
ATOM 721 O O . LYS A 1 93 ? -0.666 -9.212 12.876 1.00 90.06 93 LYS A O 1
ATOM 726 N N . ASN A 1 94 ? -1.800 -7.315 13.302 1.00 87.44 94 ASN A N 1
ATOM 727 C CA . ASN A 1 94 ? -2.945 -7.936 13.977 1.00 87.44 94 ASN A CA 1
ATOM 728 C C . ASN A 1 94 ? -4.135 -8.239 13.043 1.00 87.44 94 ASN A C 1
ATOM 730 O O . ASN A 1 94 ? -5.154 -8.747 13.507 1.00 87.44 94 ASN A O 1
ATOM 734 N N . GLY A 1 95 ? -4.020 -7.921 11.751 1.00 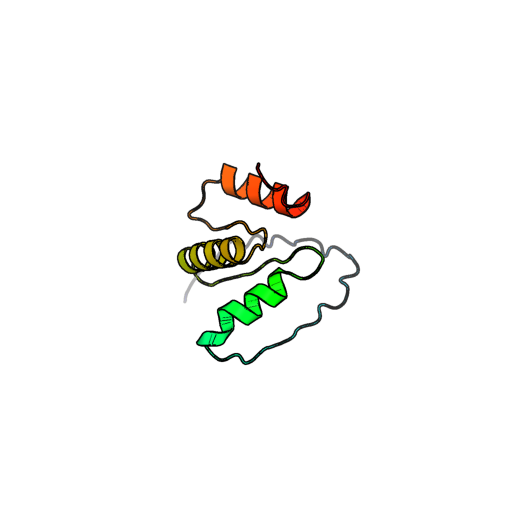76.62 95 GLY A N 1
ATOM 735 C CA . GLY A 1 95 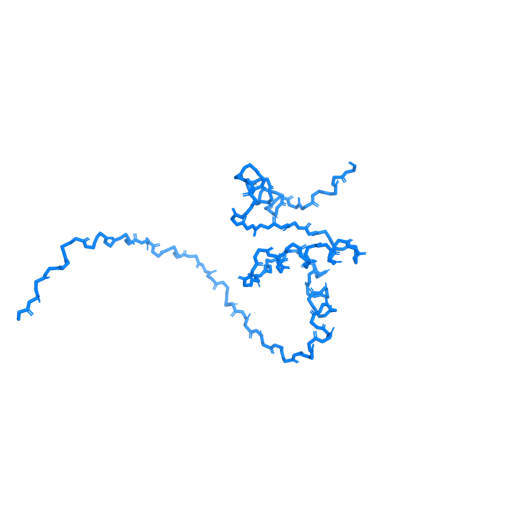? -5.116 -7.946 10.782 1.00 76.62 95 GLY A CA 1
ATOM 736 C C . GLY A 1 95 ? -5.828 -6.593 10.675 1.00 76.62 95 GLY A C 1
ATOM 737 O O . GLY A 1 95 ? -6.141 -5.945 11.681 1.00 76.62 95 GLY A O 1
ATOM 738 N N . LEU A 1 96 ? -6.085 -6.153 9.438 1.00 66.38 96 LEU A N 1
ATOM 739 C CA . LEU A 1 96 ? -6.824 -4.920 9.186 1.00 66.38 96 LEU A CA 1
ATOM 740 C C . LEU A 1 96 ? -8.292 -5.163 9.566 1.00 66.38 96 LEU A C 1
ATOM 742 O O . LEU A 1 96 ? -9.059 -5.740 8.797 1.00 66.38 96 LEU A O 1
ATOM 746 N N . ARG A 1 97 ? -8.691 -4.763 10.777 1.00 56.72 97 ARG A N 1
ATOM 747 C CA . ARG A 1 97 ? -10.113 -4.700 11.125 1.00 56.72 97 ARG A CA 1
ATOM 748 C C . ARG A 1 97 ? -10.771 -3.664 10.213 1.00 56.72 97 ARG A C 1
ATOM 750 O O . ARG A 1 97 ? -10.230 -2.573 10.038 1.00 56.72 97 ARG A O 1
ATOM 757 N N . ARG A 1 98 ? -11.909 -4.017 9.609 1.00 53.16 98 ARG A N 1
ATOM 758 C CA . ARG A 1 98 ? -12.781 -3.037 8.955 1.00 53.16 98 ARG A CA 1
ATOM 759 C C . ARG A 1 98 ? -13.247 -2.085 10.054 1.00 53.16 98 ARG A C 1
ATOM 761 O O . ARG A 1 98 ? -13.955 -2.515 10.958 1.00 53.16 98 ARG A O 1
ATOM 768 N N . ASP A 1 99 ? -12.772 -0.845 10.022 1.00 48.19 99 ASP A N 1
ATOM 769 C CA . ASP A 1 99 ? -13.370 0.212 10.830 1.00 48.19 99 ASP A CA 1
ATOM 770 C C . ASP A 1 99 ? -14.792 0.400 10.265 1.00 48.19 99 ASP A C 1
ATOM 772 O O . ASP A 1 99 ? -14.938 0.704 9.077 1.00 48.19 99 ASP A O 1
ATOM 776 N N . GLY A 1 100 ? -15.803 0.063 11.072 1.00 35.00 100 GLY A N 1
ATOM 777 C CA . GLY A 1 100 ? -17.217 0.316 10.784 1.00 35.00 100 GLY A CA 1
ATOM 778 C C . GLY A 1 100 ? -17.593 1.771 11.005 1.00 35.00 100 GLY A C 1
ATOM 779 O O . GLY A 1 100 ? -16.846 2.466 11.733 1.00 35.00 100 GLY A O 1
#

pLDDT: mean 81.4, std 21.92, range [31.39, 98.06]

Foldseek 3Di:
DDDDDPDDPPPPDPPPPDPPDPDDDDDDDDDPVCVLVVVLVVQPDPAADDDDDPDQVVQVVSQVSNVVVVRQDDGADPPDDPVSNVVRVVCRVVPPDPPD

Radius of gyration: 18.97 Å; chains: 1; bounding box: 64×34×35 Å

Secondary structure (DSSP, 8-state):
--------------------PPPP-------TTTHHHHHHHHHTSSS------S-HHHHHHHHHHHHHTT------STTS-HHHHHHHHHHHHH------